Protein AF-A0A958QZZ5-F1 (afdb_monomer)

pLDDT: mean 80.6, std 19.13, range [35.81, 96.94]

Structure (mmCIF, N/CA/C/O backbone):
data_AF-A0A958QZZ5-F1
#
_entry.id   AF-A0A958QZZ5-F1
#
loop_
_atom_site.group_PDB
_atom_site.id
_atom_site.type_symbol
_atom_site.label_atom_id
_atom_site.label_alt_id
_atom_site.label_comp_id
_atom_site.label_asym_id
_atom_site.label_entity_id
_atom_site.label_seq_id
_atom_site.pdbx_PDB_ins_code
_atom_site.Cartn_x
_atom_site.Cartn_y
_atom_site.Cartn_z
_atom_site.occupancy
_atom_site.B_iso_or_equiv
_atom_site.auth_seq_id
_atom_site.auth_comp_id
_atom_site.auth_asym_id
_atom_site.auth_atom_id
_atom_site.pdbx_PDB_model_num
ATOM 1 N N . MET A 1 1 ? -37.883 -17.516 -64.867 1.00 41.00 1 MET A N 1
ATOM 2 C CA . MET A 1 1 ? -37.088 -16.314 -64.537 1.00 41.00 1 MET A CA 1
ATOM 3 C C . MET A 1 1 ? -37.156 -16.118 -63.028 1.00 41.00 1 MET A C 1
ATOM 5 O O . MET A 1 1 ? -38.241 -15.902 -62.508 1.00 41.00 1 MET A O 1
ATOM 9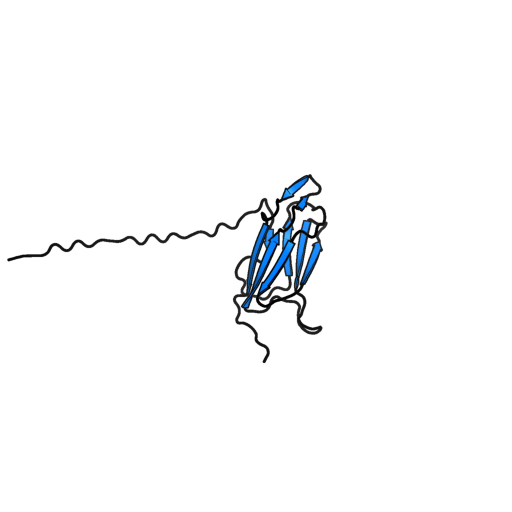 N N . LYS A 1 2 ? -36.045 -16.354 -62.319 1.00 41.75 2 LYS A N 1
ATOM 10 C CA . LYS A 1 2 ? -35.928 -16.258 -60.854 1.00 41.75 2 LYS A CA 1
ATOM 11 C C . LYS A 1 2 ? -35.252 -14.927 -60.526 1.00 41.75 2 LYS A C 1
ATOM 13 O O . LYS A 1 2 ? -34.159 -14.704 -61.034 1.00 41.75 2 LYS A O 1
ATOM 18 N N . TYR A 1 3 ? -35.853 -14.098 -59.674 1.00 41.53 3 TYR A N 1
ATOM 19 C CA . TYR A 1 3 ? -35.153 -12.968 -59.062 1.00 41.53 3 TYR A CA 1
ATOM 20 C C . TYR A 1 3 ? -35.194 -13.061 -57.538 1.00 41.53 3 TYR A C 1
ATOM 22 O O . TYR A 1 3 ? -36.221 -13.317 -56.913 1.00 41.53 3 TYR A O 1
ATOM 30 N N . LEU A 1 4 ? -33.983 -12.931 -57.015 1.00 37.56 4 LEU A N 1
ATOM 31 C CA . LEU A 1 4 ? -33.467 -13.166 -55.680 1.00 37.56 4 LEU A CA 1
ATOM 32 C C . LEU A 1 4 ? -33.886 -12.015 -54.749 1.00 37.56 4 LEU A C 1
ATOM 34 O O . LEU A 1 4 ? -33.647 -10.854 -55.070 1.00 37.56 4 LEU A O 1
ATOM 38 N N . ARG A 1 5 ? -34.495 -12.316 -53.595 1.00 44.59 5 ARG A N 1
ATOM 39 C CA . ARG A 1 5 ? -34.723 -11.328 -52.527 1.00 44.59 5 ARG A CA 1
ATOM 40 C C . ARG A 1 5 ? -33.510 -11.330 -51.598 1.00 44.59 5 ARG A C 1
ATOM 42 O O . ARG A 1 5 ? -33.279 -12.311 -50.898 1.00 44.59 5 ARG A O 1
ATOM 49 N N . ILE A 1 6 ? -32.735 -10.250 -51.621 1.00 44.53 6 ILE A N 1
ATOM 50 C CA . ILE A 1 6 ? -31.608 -10.013 -50.712 1.00 44.53 6 ILE A CA 1
ATOM 51 C C . ILE A 1 6 ? -32.179 -9.422 -49.420 1.00 44.53 6 ILE A C 1
ATOM 53 O O . ILE A 1 6 ? -32.753 -8.335 -49.435 1.00 44.53 6 ILE A O 1
ATOM 57 N N . ILE A 1 7 ? -32.047 -10.149 -48.312 1.00 49.19 7 ILE A N 1
ATOM 58 C CA . ILE A 1 7 ? -32.347 -9.652 -46.967 1.00 49.19 7 ILE A CA 1
ATOM 59 C C . ILE A 1 7 ? -31.038 -9.089 -46.412 1.00 49.19 7 ILE A C 1
ATOM 61 O O . ILE A 1 7 ? -30.113 -9.840 -46.108 1.00 49.19 7 ILE A O 1
ATOM 65 N N . VAL A 1 8 ? -30.942 -7.763 -46.319 1.00 44.59 8 VAL A N 1
ATOM 66 C CA . VAL A 1 8 ? -29.825 -7.082 -45.656 1.00 44.59 8 VAL A CA 1
ATOM 67 C C . VAL A 1 8 ? -30.083 -7.141 -44.153 1.00 44.59 8 VAL A C 1
ATOM 69 O O . VAL A 1 8 ? -30.921 -6.413 -43.626 1.00 44.59 8 VAL A O 1
ATOM 72 N N . SER A 1 9 ? -29.392 -8.053 -43.471 1.00 47.06 9 SER A N 1
ATOM 73 C CA . SER A 1 9 ? -29.420 -8.163 -42.014 1.00 47.06 9 SER A CA 1
ATOM 74 C C . SER A 1 9 ? -28.503 -7.090 -41.422 1.00 47.06 9 SER A C 1
ATOM 76 O O . SER A 1 9 ? -27.279 -7.217 -41.441 1.00 47.06 9 SER A O 1
ATOM 78 N N . LEU A 1 10 ? -29.102 -5.999 -40.946 1.00 43.31 10 LEU A N 1
ATOM 79 C CA . LEU A 1 10 ? -28.410 -4.900 -40.279 1.00 43.31 10 LEU A CA 1
ATOM 80 C C . LEU A 1 10 ? -28.073 -5.327 -38.842 1.00 43.31 10 LEU A C 1
ATOM 82 O O . LEU A 1 10 ? -28.877 -5.179 -37.924 1.00 43.31 10 LEU A O 1
ATOM 86 N N . THR A 1 11 ? -26.893 -5.910 -38.651 1.00 54.41 11 THR A N 1
ATOM 87 C CA . THR A 1 11 ? -26.405 -6.287 -37.319 1.00 54.41 11 THR A CA 1
ATOM 88 C C . THR A 1 11 ? -25.851 -5.037 -36.642 1.00 54.41 11 THR A C 1
ATOM 90 O O . THR A 1 11 ? -24.742 -4.598 -36.937 1.00 54.41 11 THR A O 1
ATOM 93 N N . ILE A 1 12 ? -26.649 -4.426 -35.766 1.00 53.28 12 ILE A N 1
ATOM 94 C CA . ILE A 1 12 ? -26.202 -3.348 -34.882 1.00 53.28 12 ILE A CA 1
ATOM 95 C C . ILE A 1 12 ? -25.219 -3.973 -33.887 1.00 53.28 12 ILE A C 1
ATOM 97 O O . ILE A 1 12 ? -25.616 -4.692 -32.972 1.00 53.28 12 ILE A O 1
ATOM 101 N N . VAL A 1 13 ? -23.924 -3.738 -34.098 1.00 55.28 13 VAL A N 1
ATOM 102 C CA . VAL A 1 13 ? -22.873 -4.099 -33.143 1.00 55.28 13 VAL A CA 1
ATOM 103 C C . VAL A 1 13 ? -22.994 -3.137 -31.966 1.00 55.28 13 VAL A C 1
ATOM 105 O O . VAL A 1 13 ? -22.519 -2.003 -32.013 1.00 55.28 13 VAL A O 1
ATOM 108 N N . GLY A 1 14 ? -23.700 -3.576 -30.926 1.00 40.91 14 GLY A N 1
ATOM 109 C CA . GLY A 1 14 ? -23.745 -2.886 -29.647 1.00 40.91 14 GLY A CA 1
ATOM 110 C C . GLY A 1 14 ? -22.352 -2.872 -29.028 1.00 40.91 14 GLY A C 1
ATOM 111 O O . GLY A 1 14 ? -21.870 -3.896 -28.548 1.00 40.91 14 GLY A O 1
ATOM 112 N N . PHE A 1 15 ? -21.711 -1.706 -29.040 1.00 44.97 15 PHE A N 1
ATOM 113 C CA . PHE A 1 15 ? -20.571 -1.413 -28.182 1.00 44.97 15 PHE A CA 1
ATOM 114 C C . PHE A 1 15 ? -21.063 -1.435 -26.728 1.00 44.97 15 PHE A C 1
ATOM 116 O O . PHE A 1 15 ? -21.595 -0.451 -26.217 1.00 44.97 15 PHE A O 1
ATOM 123 N N . PHE A 1 16 ? -20.913 -2.579 -26.060 1.00 43.03 16 PHE A N 1
ATOM 124 C CA . PHE A 1 16 ? -20.903 -2.628 -24.604 1.00 43.03 16 PHE A CA 1
ATOM 125 C C . PHE A 1 16 ? -19.625 -1.929 -24.140 1.00 43.03 16 PHE A C 1
ATOM 127 O O . PHE A 1 16 ? -18.566 -2.543 -24.021 1.00 43.03 16 PHE A O 1
ATOM 134 N N . SER A 1 17 ? -19.720 -0.624 -23.900 1.00 44.41 17 SER A N 1
ATOM 135 C CA . SER A 1 17 ? -18.747 0.080 -23.075 1.00 44.41 17 SER A CA 1
ATOM 136 C C . SER A 1 17 ? -18.864 -0.493 -21.666 1.00 44.41 17 SER A C 1
ATOM 138 O O . SER A 1 17 ? -19.739 -0.103 -20.893 1.00 44.41 17 SER A O 1
ATOM 140 N N . LEU A 1 18 ? -18.020 -1.475 -21.348 1.00 43.22 18 LEU A N 1
ATOM 141 C CA . LEU A 1 18 ? -17.753 -1.875 -19.974 1.00 43.22 18 LEU A CA 1
ATOM 142 C C . LEU A 1 18 ? -17.066 -0.685 -19.307 1.00 43.22 18 LEU A C 1
ATOM 144 O O . LEU A 1 18 ? -15.844 -0.560 -19.340 1.00 43.22 18 LEU A O 1
ATOM 148 N N . SER A 1 19 ? -17.859 0.224 -18.745 1.00 44.47 19 SER A N 1
ATOM 149 C CA . SER A 1 19 ? -17.373 1.169 -17.752 1.00 44.47 19 SER A CA 1
ATOM 150 C C . SER A 1 19 ? -16.708 0.322 -16.675 1.00 44.47 19 SER A C 1
ATOM 152 O O . SER A 1 19 ? -17.381 -0.448 -15.999 1.00 44.47 19 SER A O 1
ATOM 154 N N . VAL A 1 20 ? -15.384 0.369 -16.575 1.00 44.34 20 VAL A N 1
ATOM 155 C CA . VAL A 1 20 ? -14.654 -0.204 -15.448 1.00 44.34 20 VAL A CA 1
ATOM 156 C C . VAL A 1 20 ? -15.057 0.646 -14.249 1.00 44.34 20 VAL A C 1
ATOM 158 O O . VAL A 1 20 ? -14.637 1.792 -14.126 1.00 44.34 20 VAL A O 1
ATOM 161 N N . TRP A 1 21 ? -15.976 0.135 -13.430 1.00 42.62 21 TRP A N 1
ATOM 162 C CA . TRP A 1 21 ? -16.400 0.804 -12.206 1.00 42.62 21 TRP A CA 1
ATOM 163 C C . TRP A 1 21 ? -15.176 0.859 -11.292 1.00 42.62 21 TRP A C 1
ATOM 165 O O . TRP A 1 21 ? -14.715 -0.183 -10.822 1.00 42.62 21 TRP A O 1
ATOM 175 N N . ALA A 1 22 ? -14.632 2.059 -11.074 1.00 47.97 22 ALA A N 1
ATOM 176 C CA . ALA A 1 22 ? -13.701 2.301 -9.983 1.00 47.97 22 ALA A CA 1
ATOM 177 C C . ALA A 1 22 ? -14.386 1.809 -8.704 1.00 47.97 22 ALA A C 1
ATOM 179 O O . ALA A 1 22 ? -15.501 2.223 -8.375 1.00 47.97 22 ALA A O 1
ATOM 180 N N . LYS A 1 23 ? -13.781 0.821 -8.051 1.00 54.09 23 LYS A N 1
ATOM 181 C CA . LYS A 1 23 ? -14.353 0.182 -6.872 1.00 54.09 23 LYS A CA 1
ATOM 182 C C . LYS A 1 23 ? -14.175 1.166 -5.718 1.00 54.09 23 LYS A C 1
ATOM 184 O O . LYS A 1 23 ? -13.098 1.236 -5.140 1.00 54.09 23 LYS A O 1
ATOM 189 N N . ASP A 1 24 ? -15.197 1.968 -5.441 1.00 57.78 24 ASP A N 1
ATOM 190 C CA . ASP A 1 24 ? -15.178 2.927 -4.335 1.00 57.78 24 ASP A CA 1
ATOM 191 C C . ASP A 1 24 ? -15.252 2.146 -3.012 1.00 57.78 24 ASP A C 1
ATOM 193 O O . ASP A 1 24 ? -16.321 1.733 -2.555 1.00 57.7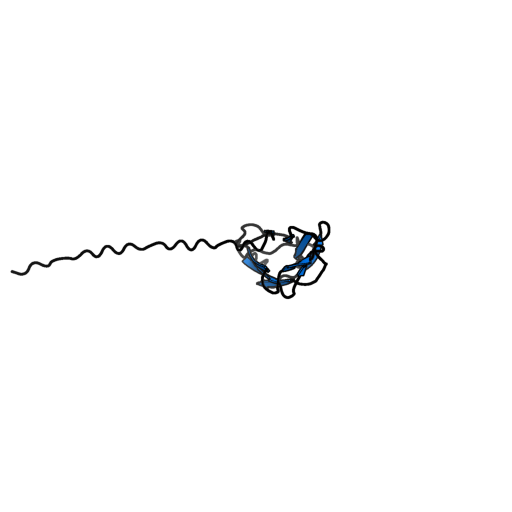8 24 ASP A O 1
ATOM 197 N N . ILE A 1 25 ? -14.085 1.807 -2.457 1.00 79.31 25 ILE A N 1
ATOM 198 C CA . ILE A 1 25 ? -13.962 1.020 -1.227 1.00 79.31 25 ILE A CA 1
ATOM 199 C C . ILE A 1 25 ? -14.190 1.958 -0.045 1.00 79.31 25 ILE A C 1
ATOM 201 O O . ILE A 1 25 ? -13.245 2.491 0.522 1.00 79.31 25 ILE A O 1
ATOM 205 N N . GLU A 1 26 ? -15.453 2.191 0.303 1.00 82.94 26 GLU A N 1
ATOM 206 C CA . GLU A 1 26 ? -15.895 2.954 1.482 1.00 82.94 26 GLU A CA 1
ATOM 207 C C . GLU A 1 26 ? -15.066 4.222 1.811 1.00 82.94 26 GLU A C 1
ATOM 209 O O . GLU A 1 26 ? -14.757 4.487 2.981 1.00 82.94 26 GLU A O 1
ATOM 214 N N . GLY A 1 27 ? -14.699 5.009 0.791 1.00 84.56 27 GLY A N 1
ATOM 215 C CA . GLY A 1 27 ? -13.943 6.256 0.943 1.00 84.56 27 GLY A CA 1
ATOM 216 C C . GLY A 1 27 ? -12.418 6.113 1.031 1.00 84.56 27 GLY A C 1
ATOM 217 O O . GLY A 1 27 ? -11.739 7.112 1.272 1.00 84.56 27 GLY A O 1
ATOM 218 N N . VAL A 1 28 ? -11.866 4.912 0.833 1.00 91.88 28 VAL A N 1
ATOM 219 C CA . VAL A 1 28 ? -10.422 4.691 0.682 1.00 91.88 28 VAL A CA 1
ATOM 220 C C . VAL A 1 28 ? -9.985 5.186 -0.692 1.00 91.88 28 VAL A C 1
ATOM 222 O O . VAL A 1 28 ? -10.455 4.706 -1.720 1.00 91.88 28 VAL A O 1
ATOM 225 N N . LYS A 1 29 ? -9.052 6.137 -0.714 1.00 92.88 29 LYS A N 1
ATOM 226 C CA . LYS A 1 29 ? -8.481 6.686 -1.949 1.00 92.88 29 LYS A CA 1
ATOM 227 C C . LYS A 1 29 ? -7.129 6.053 -2.207 1.00 92.88 29 LYS A C 1
ATOM 229 O O . LYS A 1 29 ? -6.245 6.139 -1.358 1.00 92.88 29 LYS A O 1
ATOM 234 N N . ILE A 1 30 ? -6.954 5.456 -3.378 1.00 91.9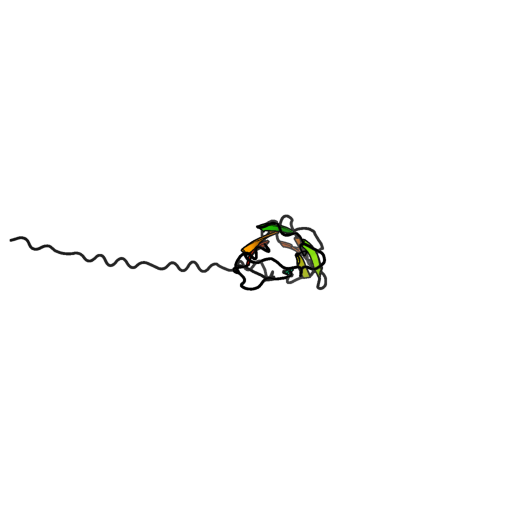4 30 ILE A N 1
ATOM 235 C CA . ILE A 1 30 ? -5.718 4.776 -3.759 1.00 91.94 30 ILE A CA 1
ATOM 236 C C . ILE A 1 30 ? -5.010 5.599 -4.832 1.00 91.94 30 ILE A C 1
ATOM 238 O O . ILE A 1 30 ? -5.645 6.132 -5.736 1.00 91.94 30 ILE A O 1
ATOM 242 N N . TYR A 1 31 ? -3.691 5.730 -4.722 1.00 91.06 31 TYR A N 1
ATOM 243 C CA . TYR A 1 31 ? -2.876 6.393 -5.731 1.00 91.06 31 TYR A CA 1
ATOM 244 C C . TYR A 1 31 ? -1.488 5.743 -5.832 1.00 91.06 31 TYR A C 1
ATOM 246 O O . TYR A 1 31 ? -0.870 5.493 -4.801 1.00 91.06 31 TYR A O 1
ATOM 254 N N . PRO A 1 32 ? -0.946 5.513 -7.035 1.00 91.19 32 PRO A N 1
ATOM 255 C CA . PRO A 1 32 ? -1.623 5.608 -8.324 1.00 91.19 32 PRO A CA 1
ATOM 256 C C . PRO A 1 32 ? -2.566 4.418 -8.535 1.00 91.19 32 PRO A C 1
ATOM 258 O O . PRO A 1 32 ? -2.454 3.396 -7.858 1.00 91.19 32 PRO A O 1
ATOM 261 N N . GLU A 1 33 ? -3.4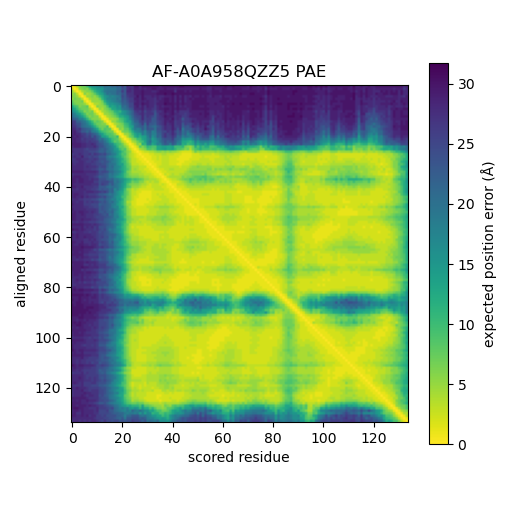63 4.530 -9.508 1.00 87.38 33 GLU A N 1
ATOM 262 C CA . GLU A 1 33 ? -4.332 3.435 -9.944 1.00 87.38 33 GLU A CA 1
ATOM 263 C C . GLU A 1 33 ? -4.239 3.240 -11.460 1.00 87.38 33 GLU A C 1
ATOM 265 O O . GLU A 1 33 ? -4.061 4.195 -12.217 1.00 87.38 33 GLU A O 1
ATOM 270 N N . GLY A 1 34 ? -4.343 1.988 -11.905 1.00 88.12 34 GLY A N 1
ATOM 271 C CA . GLY A 1 34 ? -4.376 1.653 -13.322 1.00 88.12 34 GLY A CA 1
ATOM 272 C C . GLY A 1 34 ? -3.054 1.906 -14.048 1.00 88.12 34 GLY A C 1
ATOM 273 O O . GLY A 1 34 ? -1.970 1.667 -13.516 1.00 88.12 34 GLY A O 1
ATOM 274 N N . SER A 1 35 ? -3.151 2.328 -15.308 1.00 89.44 35 SER A N 1
ATOM 275 C CA . SER A 1 35 ? -1.986 2.524 -16.169 1.00 89.44 35 SER A CA 1
ATOM 276 C C . SER A 1 35 ? -1.519 3.979 -16.137 1.00 89.44 35 SER A C 1
ATOM 278 O O . SER A 1 35 ? -2.269 4.878 -16.515 1.00 89.44 35 SER A O 1
ATOM 280 N N . ILE A 1 36 ? -0.283 4.205 -15.695 1.00 90.00 36 ILE A N 1
ATOM 281 C CA . ILE A 1 36 ? 0.333 5.527 -15.548 1.00 90.00 36 ILE A CA 1
ATOM 282 C C . ILE A 1 36 ? 1.434 5.748 -16.586 1.00 90.00 36 ILE A C 1
ATOM 284 O O . ILE A 1 36 ? 2.170 4.831 -16.951 1.00 90.00 36 ILE A O 1
ATOM 288 N N . SER A 1 37 ? 1.563 6.984 -17.063 1.00 85.12 37 SER A N 1
ATOM 289 C CA . SER A 1 37 ? 2.571 7.375 -18.056 1.00 85.12 37 SER A CA 1
ATOM 290 C C . SER A 1 37 ? 3.916 7.763 -17.446 1.00 85.12 37 SER A C 1
ATOM 292 O O . SER A 1 37 ? 4.902 7.865 -18.169 1.00 85.12 37 SER A O 1
ATOM 294 N N . GLU A 1 38 ? 3.979 7.991 -16.136 1.00 80.94 38 GLU A N 1
ATOM 295 C CA . GLU A 1 38 ? 5.185 8.458 -15.454 1.00 80.94 38 GLU A CA 1
ATOM 296 C C . GLU A 1 38 ? 5.578 7.497 -14.325 1.00 80.94 38 GLU A C 1
ATOM 298 O O . GLU A 1 38 ? 4.710 7.061 -13.565 1.00 80.94 38 GLU A O 1
ATOM 303 N N . PRO A 1 39 ? 6.873 7.154 -14.190 1.00 82.81 39 PRO A N 1
ATOM 304 C CA . PRO A 1 39 ? 7.387 6.441 -13.027 1.00 82.81 39 PRO A CA 1
ATOM 305 C C . PRO A 1 39 ? 7.043 7.165 -11.724 1.00 82.8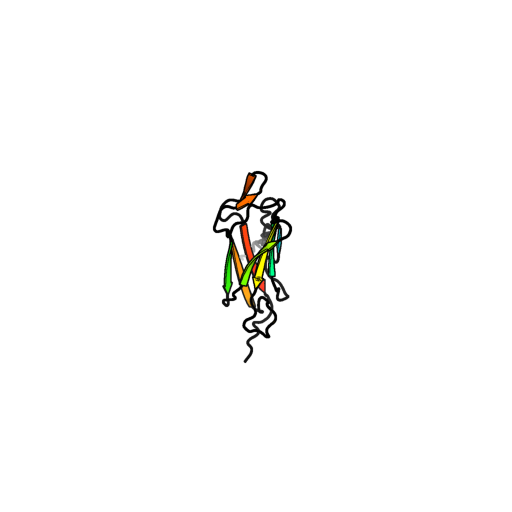1 39 PRO A C 1
ATOM 307 O O . PRO A 1 39 ? 7.298 8.361 -11.590 1.00 82.81 39 PRO A O 1
ATOM 310 N N . VAL A 1 40 ? 6.543 6.431 -10.733 1.00 88.06 40 VAL A N 1
ATOM 311 C CA . VAL A 1 40 ? 6.240 6.977 -9.403 1.00 88.06 40 VAL A CA 1
ATOM 312 C C . VAL A 1 40 ? 7.186 6.426 -8.351 1.00 88.06 40 VAL A C 1
ATOM 314 O O . VAL A 1 40 ? 7.595 5.269 -8.416 1.00 88.06 40 VAL A O 1
ATOM 317 N N . ALA A 1 41 ? 7.506 7.247 -7.355 1.00 90.25 41 ALA A N 1
ATOM 318 C CA . ALA A 1 41 ? 8.356 6.844 -6.235 1.00 90.25 41 ALA A CA 1
ATOM 319 C C . ALA A 1 41 ? 7.613 6.038 -5.160 1.00 90.25 41 ALA A C 1
ATOM 321 O O . ALA A 1 41 ? 8.226 5.308 -4.381 1.00 90.25 41 ALA A O 1
ATOM 322 N N . GLN A 1 42 ? 6.288 6.170 -5.107 1.00 92.00 42 GLN A N 1
ATOM 323 C CA . GLN A 1 42 ? 5.492 5.663 -4.001 1.00 92.00 42 GLN A CA 1
ATOM 324 C C . GLN A 1 42 ? 4.060 5.344 -4.441 1.00 92.00 42 GLN A C 1
ATOM 326 O O . GLN A 1 42 ? 3.482 6.046 -5.273 1.00 92.00 42 GLN A O 1
ATOM 331 N N . MET A 1 43 ? 3.485 4.308 -3.831 1.00 93.62 43 MET A N 1
ATOM 332 C CA . MET A 1 43 ? 2.044 4.060 -3.786 1.00 93.62 43 MET A CA 1
ATOM 333 C C . MET A 1 43 ? 1.490 4.482 -2.428 1.00 93.62 43 MET A C 1
ATOM 335 O O . MET A 1 43 ? 2.180 4.407 -1.414 1.00 93.62 43 MET A O 1
ATOM 339 N N . GLN A 1 44 ? 0.237 4.907 -2.386 1.00 95.12 44 GLN A N 1
ATOM 340 C CA . GLN A 1 44 ? -0.414 5.397 -1.184 1.00 95.12 44 GLN A CA 1
ATOM 341 C C . GLN A 1 44 ? -1.894 5.029 -1.160 1.00 95.12 44 GLN A C 1
ATOM 343 O O . GLN A 1 44 ? -2.565 4.976 -2.191 1.00 95.12 44 GLN A O 1
ATOM 348 N N . MET A 1 45 ? -2.398 4.809 0.048 1.00 95.06 45 MET A N 1
ATOM 349 C CA . MET A 1 45 ? -3.810 4.616 0.340 1.00 95.06 45 MET A CA 1
ATOM 350 C C . MET A 1 45 ? -4.196 5.549 1.479 1.00 95.06 45 MET A C 1
ATOM 352 O O . MET A 1 45 ? -3.621 5.474 2.564 1.00 95.06 45 MET A O 1
ATOM 356 N N . SER A 1 46 ? -5.146 6.439 1.220 1.00 95.56 46 SER A N 1
ATOM 357 C CA . SER A 1 46 ? -5.693 7.367 2.203 1.00 95.56 46 SER A CA 1
ATOM 358 C C . SER A 1 46 ? -7.039 6.858 2.692 1.00 95.56 46 SER A C 1
ATOM 360 O O . SER A 1 46 ? -7.960 6.654 1.902 1.00 95.56 46 SER A O 1
ATOM 362 N N . PHE A 1 47 ? -7.138 6.673 3.999 1.00 95.31 47 PHE A N 1
ATOM 363 C CA . PHE A 1 47 ? -8.333 6.254 4.707 1.00 95.31 47 PHE A CA 1
ATOM 364 C C . PHE A 1 47 ? -9.093 7.489 5.204 1.00 95.31 47 PHE A C 1
ATOM 366 O O . PHE A 1 47 ? -8.477 8.505 5.527 1.00 95.31 47 PHE A O 1
ATOM 373 N N . PRO A 1 48 ? -10.431 7.424 5.292 1.00 94.12 48 PRO A N 1
ATOM 374 C CA . PRO A 1 48 ? -11.235 8.532 5.807 1.00 94.12 48 PRO A CA 1
ATOM 375 C C . PRO A 1 48 ? -11.083 8.740 7.325 1.00 94.12 48 PRO A C 1
ATOM 377 O O . PRO A 1 48 ? -11.576 9.730 7.858 1.00 94.12 48 PRO A O 1
ATOM 380 N N . GLU A 1 49 ? -10.433 7.808 8.026 1.00 94.81 49 GLU A N 1
ATOM 381 C CA . GLU A 1 49 ? -10.288 7.786 9.480 1.00 94.81 49 GLU A CA 1
ATOM 382 C C . GLU A 1 49 ? -8.876 7.335 9.872 1.00 94.81 49 GLU A C 1
ATOM 384 O O . GLU A 1 49 ? -8.205 6.629 9.118 1.00 94.81 49 GLU A O 1
ATOM 389 N N . THR A 1 50 ? -8.437 7.701 11.078 1.00 96.62 50 THR A N 1
ATOM 390 C CA . THR A 1 50 ? -7.196 7.185 11.672 1.00 96.62 50 THR A CA 1
ATOM 391 C C . THR A 1 50 ? -7.284 5.674 11.885 1.00 96.62 50 THR A C 1
ATOM 393 O O . THR A 1 50 ? -8.253 5.166 12.459 1.00 96.62 50 THR A O 1
ATOM 396 N N . MET A 1 51 ? -6.251 4.954 11.455 1.00 96.69 51 MET A N 1
ATOM 397 C CA . MET A 1 51 ? -6.200 3.496 11.486 1.00 96.69 51 MET A CA 1
ATOM 398 C C . MET A 1 51 ? -5.444 2.961 12.699 1.00 96.69 51 MET A C 1
ATOM 400 O O . MET A 1 51 ? -4.527 3.587 13.225 1.00 96.69 51 MET A O 1
ATOM 404 N N . ILE A 1 52 ? -5.797 1.748 13.122 1.00 96.44 52 ILE A N 1
ATOM 405 C CA . ILE A 1 52 ? -4.952 0.947 14.007 1.00 96.44 52 ILE A CA 1
ATOM 406 C C . ILE A 1 52 ? -3.832 0.357 13.144 1.00 96.44 52 ILE A C 1
ATOM 408 O O . ILE A 1 52 ? -4.101 -0.431 12.233 1.00 96.44 52 ILE A O 1
ATOM 412 N N . ARG A 1 53 ? -2.580 0.746 13.423 1.00 93.12 53 ARG A N 1
ATOM 413 C CA . ARG A 1 53 ? -1.405 0.322 12.646 1.00 93.12 53 ARG A CA 1
ATOM 414 C C . ARG A 1 53 ? -1.321 -1.191 12.530 1.00 93.12 53 ARG A C 1
ATOM 416 O O . ARG A 1 53 ? -1.356 -1.908 13.531 1.00 93.12 53 ARG A O 1
ATOM 423 N N . LYS A 1 54 ? -1.150 -1.653 11.295 1.0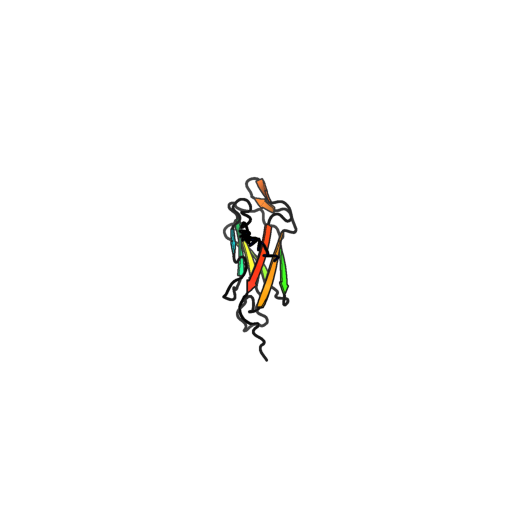0 94.00 54 LYS A N 1
ATOM 424 C CA . LYS A 1 54 ? -1.022 -3.070 10.983 1.00 94.00 54 LYS A CA 1
ATOM 425 C C . LYS A 1 54 ? -0.325 -3.281 9.645 1.00 94.00 54 LYS A C 1
ATOM 427 O O . LYS A 1 54 ? -0.578 -2.540 8.694 1.00 94.00 54 LYS A O 1
ATOM 432 N N . GLU A 1 55 ? 0.503 -4.316 9.565 1.00 94.31 55 GLU A N 1
ATOM 433 C CA . GLU A 1 55 ? 1.035 -4.820 8.297 1.00 94.31 55 GLU A CA 1
ATOM 434 C C . GLU A 1 55 ? -0.023 -5.714 7.648 1.00 94.31 55 GLU A C 1
ATOM 436 O O . GLU A 1 55 ? -0.089 -6.914 7.890 1.00 94.31 55 GLU A O 1
ATOM 441 N N . ALA A 1 56 ? -0.923 -5.102 6.880 1.00 95.19 56 ALA A N 1
ATOM 442 C CA . ALA A 1 56 ? -2.075 -5.788 6.295 1.00 95.19 56 ALA A CA 1
ATOM 443 C C . ALA A 1 56 ? -2.064 -5.814 4.764 1.00 95.19 56 ALA A C 1
ATOM 445 O O . ALA A 1 56 ? -3.030 -6.276 4.154 1.00 95.19 56 ALA A O 1
ATOM 446 N N . PHE A 1 57 ? -0.990 -5.325 4.143 1.00 95.81 57 PHE A N 1
ATOM 447 C CA . PHE A 1 57 ? -0.885 -5.173 2.699 1.00 95.81 57 PHE A CA 1
ATOM 448 C C . PHE A 1 57 ? 0.384 -5.830 2.177 1.00 95.81 57 PHE A C 1
ATOM 450 O O . PHE A 1 57 ? 1.481 -5.551 2.655 1.00 95.81 57 PHE A O 1
ATOM 457 N N . ALA A 1 58 ? 0.223 -6.672 1.163 1.00 95.50 58 ALA A N 1
ATOM 458 C CA . ALA A 1 58 ? 1.320 -7.233 0.395 1.00 95.50 58 ALA A CA 1
ATOM 459 C C . ALA A 1 58 ? 1.433 -6.499 -0.941 1.00 95.50 58 ALA A C 1
ATOM 461 O O . ALA A 1 58 ? 0.424 -6.235 -1.600 1.00 95.50 58 ALA A O 1
ATOM 462 N N . VAL A 1 59 ? 2.666 -6.200 -1.345 1.00 95.44 59 VAL A N 1
ATOM 463 C CA . VAL A 1 59 ? 2.972 -5.630 -2.658 1.00 95.44 59 VAL A CA 1
ATOM 464 C C . VAL A 1 59 ? 3.762 -6.645 -3.461 1.00 95.44 59 VAL A C 1
ATOM 466 O O . VAL A 1 59 ? 4.763 -7.175 -2.989 1.00 95.44 59 VAL A O 1
ATOM 469 N N . THR A 1 60 ? 3.306 -6.907 -4.679 1.00 95.12 60 THR A N 1
ATOM 470 C CA . THR A 1 60 ? 3.975 -7.803 -5.627 1.00 95.12 60 THR A CA 1
ATOM 471 C C . THR A 1 60 ? 4.156 -7.078 -6.950 1.00 95.12 60 THR A C 1
ATOM 473 O O . THR A 1 60 ? 3.212 -6.467 -7.440 1.00 95.12 60 THR A O 1
ATOM 476 N N . CYS A 1 61 ? 5.361 -7.110 -7.519 1.00 92.50 61 CYS A N 1
ATOM 477 C CA . CYS A 1 61 ? 5.696 -6.384 -8.744 1.00 92.50 61 CYS A CA 1
ATOM 478 C C . CYS A 1 61 ? 6.311 -7.308 -9.800 1.00 92.50 61 CYS A C 1
ATOM 480 O O . CYS A 1 61 ? 6.979 -8.286 -9.468 1.00 92.50 61 CYS A O 1
ATOM 482 N N . SER A 1 62 ? 6.097 -6.978 -11.073 1.00 91.00 62 SER A N 1
ATOM 483 C CA . SER A 1 62 ? 6.748 -7.600 -12.227 1.00 91.00 62 SER A CA 1
ATOM 484 C C . SER A 1 62 ? 7.290 -6.514 -13.172 1.00 91.00 62 SER A C 1
ATOM 486 O O . SER A 1 62 ? 6.483 -5.716 -13.652 1.00 91.00 62 SER A O 1
ATOM 488 N N . PRO A 1 63 ? 8.609 -6.445 -13.457 1.00 87.62 63 PRO A N 1
ATOM 489 C CA . PRO A 1 63 ? 9.676 -7.216 -12.809 1.00 87.62 63 PRO A CA 1
ATOM 490 C C . PRO A 1 63 ? 9.710 -6.980 -11.291 1.00 87.62 63 PRO A C 1
ATOM 492 O O . PRO A 1 63 ? 9.068 -6.058 -10.791 1.00 87.62 63 PRO A O 1
ATOM 495 N N . GLU A 1 64 ? 10.420 -7.840 -10.558 1.00 89.31 64 GLU A N 1
ATOM 496 C CA . GLU A 1 64 ? 10.517 -7.711 -9.103 1.00 89.31 64 GLU A CA 1
ATOM 497 C C . GLU A 1 64 ? 11.146 -6.362 -8.734 1.00 89.31 64 GLU A C 1
ATOM 499 O O . GLU A 1 64 ? 12.239 -6.022 -9.183 1.00 89.31 64 GLU A O 1
ATOM 504 N N . VAL A 1 65 ? 10.425 -5.592 -7.921 1.00 88.38 65 VAL A N 1
ATOM 505 C CA . VAL A 1 65 ? 10.859 -4.307 -7.373 1.00 88.38 65 VAL A CA 1
ATOM 506 C C . VAL A 1 65 ? 10.502 -4.322 -5.900 1.00 88.38 65 VAL A C 1
ATOM 508 O O . VAL A 1 65 ? 9.360 -4.600 -5.534 1.00 88.38 65 VAL A O 1
ATOM 511 N N . GLN A 1 66 ? 11.491 -4.045 -5.060 1.00 90.56 66 GLN A N 1
ATOM 512 C CA . GLN A 1 66 ? 11.314 -4.017 -3.615 1.00 90.56 66 GLN A CA 1
ATOM 513 C C . GLN A 1 66 ? 10.950 -2.613 -3.136 1.00 90.56 66 GLN A C 1
ATOM 515 O O . GLN A 1 66 ? 11.111 -1.615 -3.839 1.00 90.56 66 GLN A O 1
ATOM 520 N N . GLY A 1 67 ? 10.479 -2.539 -1.902 1.00 92.12 67 GLY A N 1
ATOM 521 C CA . GLY A 1 67 ? 10.059 -1.307 -1.262 1.00 92.12 67 GLY A CA 1
ATOM 522 C C . GLY A 1 67 ? 9.712 -1.547 0.196 1.00 92.12 67 GLY A C 1
ATOM 523 O O . GLY A 1 67 ? 9.883 -2.651 0.716 1.00 92.12 67 GLY A O 1
ATOM 524 N N . PHE A 1 68 ? 9.238 -0.501 0.858 1.00 93.38 68 PHE A N 1
ATOM 525 C CA . PHE A 1 68 ? 8.901 -0.529 2.276 1.00 93.38 68 PHE A CA 1
ATOM 526 C C . PHE A 1 68 ? 7.553 0.136 2.524 1.00 93.38 68 PHE A C 1
ATOM 528 O O . PHE A 1 68 ? 7.267 1.209 1.985 1.00 93.38 68 PHE A O 1
ATOM 535 N N . SER A 1 69 ? 6.732 -0.517 3.346 1.00 95.44 69 SER A N 1
ATOM 536 C CA . SER A 1 69 ? 5.474 0.027 3.839 1.00 95.44 69 SER A CA 1
ATOM 537 C C . SER A 1 69 ? 5.710 0.970 5.019 1.00 95.44 69 SER A C 1
ATOM 539 O O . SER A 1 69 ? 6.621 0.779 5.825 1.00 95.44 69 SER A O 1
ATOM 541 N N . SER A 1 70 ? 4.875 1.998 5.140 1.00 95.62 70 SER A N 1
ATOM 542 C CA . SER A 1 70 ? 4.794 2.818 6.348 1.00 95.62 70 SER A CA 1
ATOM 543 C C . SER A 1 70 ? 3.424 3.476 6.493 1.00 95.62 70 SER A C 1
ATOM 545 O O . SER A 1 70 ? 2.697 3.663 5.514 1.00 95.62 70 SER A O 1
ATOM 547 N N . TRP A 1 71 ? 3.083 3.840 7.728 1.00 96.12 71 TRP A N 1
ATOM 548 C CA . TRP A 1 71 ? 1.915 4.656 8.048 1.00 96.12 71 TRP A CA 1
ATOM 549 C C . TRP A 1 71 ? 2.336 6.114 8.262 1.00 96.12 71 TRP A C 1
ATOM 551 O O . TRP A 1 71 ? 3.349 6.397 8.901 1.00 96.12 71 TRP A O 1
ATOM 561 N N . ALA A 1 72 ? 1.553 7.036 7.715 1.00 94.69 72 ALA A N 1
ATOM 562 C CA . ALA A 1 72 ? 1.760 8.475 7.726 1.00 94.69 72 ALA A CA 1
ATOM 563 C C . ALA A 1 72 ? 0.435 9.202 8.013 1.00 94.69 72 ALA A C 1
ATOM 565 O O . ALA A 1 72 ? -0.627 8.581 8.077 1.00 94.69 72 ALA A O 1
ATOM 566 N N . ASP A 1 73 ? 0.518 10.525 8.175 1.00 92.31 73 ASP A N 1
ATOM 567 C CA . ASP A 1 73 ? -0.633 11.415 8.383 1.00 92.31 73 ASP A CA 1
ATOM 568 C C . ASP A 1 73 ? -1.562 10.942 9.514 1.00 92.31 73 ASP A C 1
ATOM 570 O O . ASP A 1 73 ? -2.724 10.601 9.300 1.00 92.31 73 ASP A O 1
ATOM 574 N N . ASN A 1 74 ? -1.007 10.833 10.728 1.00 93.12 74 ASN A N 1
ATOM 575 C CA . ASN A 1 74 ? -1.714 10.320 11.910 1.00 93.12 74 ASN A CA 1
ATOM 576 C C . ASN A 1 74 ? -2.411 8.976 11.650 1.00 93.12 74 ASN A C 1
ATOM 578 O O . ASN A 1 74 ? -3.575 8.786 11.998 1.00 93.12 74 ASN A O 1
ATOM 582 N N . ASP A 1 75 ? -1.693 8.072 10.984 1.00 94.81 75 ASP A N 1
ATOM 583 C CA . ASP A 1 75 ? -2.134 6.725 10.619 1.00 94.81 75 ASP A CA 1
ATOM 584 C C . ASP A 1 75 ? -3.397 6.689 9.745 1.00 94.81 75 ASP A C 1
ATOM 586 O O . ASP A 1 75 ? -4.069 5.667 9.666 1.00 94.81 75 ASP A O 1
ATOM 590 N N . SER A 1 76 ? -3.724 7.784 9.057 1.00 95.81 76 SER A N 1
ATOM 591 C CA . SER A 1 76 ? -4.785 7.813 8.041 1.00 95.81 76 SER A CA 1
ATOM 592 C C . SER A 1 76 ? -4.259 7.517 6.635 1.00 95.81 76 SER A C 1
ATOM 594 O O . SER A 1 76 ? -5.039 7.325 5.705 1.00 95.81 76 SER A O 1
ATOM 596 N N . LYS A 1 77 ? -2.936 7.445 6.452 1.00 96.69 77 LYS A N 1
ATOM 597 C CA . LYS A 1 77 ? -2.313 7.189 5.154 1.00 96.69 77 LYS A CA 1
ATOM 598 C C . LYS A 1 77 ? -1.335 6.030 5.241 1.00 96.69 77 LYS A C 1
ATOM 600 O O . LYS A 1 77 ? -0.318 6.125 5.917 1.00 96.69 77 LYS A O 1
ATOM 605 N N . TRP A 1 78 ? -1.601 4.958 4.509 1.00 96.94 78 TRP A N 1
ATOM 606 C CA . TRP A 1 78 ? -0.607 3.920 4.257 1.00 96.94 78 TRP A CA 1
ATOM 607 C C . TRP A 1 78 ? 0.186 4.272 3.003 1.00 96.94 78 TRP A C 1
ATOM 609 O O . TRP A 1 78 ? -0.374 4.768 2.024 1.00 96.94 78 TRP A O 1
ATOM 619 N N . THR A 1 79 ? 1.486 4.008 3.012 1.00 96.25 79 THR A N 1
ATOM 620 C CA . THR A 1 79 ? 2.358 4.221 1.860 1.00 96.25 79 THR A CA 1
ATOM 621 C C . THR A 1 79 ? 3.266 3.030 1.620 1.00 96.25 79 THR A C 1
ATOM 623 O O . THR A 1 79 ? 3.634 2.336 2.562 1.00 96.25 79 THR A O 1
ATOM 626 N N . TYR A 1 80 ? 3.642 2.820 0.361 1.00 95.75 80 TYR A N 1
ATOM 627 C CA . TYR A 1 80 ? 4.678 1.889 -0.059 1.00 95.75 80 TYR A CA 1
ATOM 628 C C . TYR A 1 80 ? 5.667 2.614 -0.958 1.00 95.75 80 TYR A C 1
ATOM 630 O O . TYR A 1 80 ? 5.338 2.975 -2.089 1.00 95.75 80 TYR A O 1
ATOM 638 N N . SER A 1 81 ? 6.864 2.850 -0.441 1.00 94.06 81 SER A N 1
ATOM 639 C CA . SER A 1 81 ? 7.933 3.532 -1.166 1.00 94.06 81 SER A CA 1
ATOM 640 C C . SER A 1 81 ? 8.804 2.504 -1.869 1.00 94.06 81 SER A C 1
ATOM 642 O O . SER A 1 81 ? 9.284 1.567 -1.228 1.00 94.06 81 SER A O 1
ATOM 644 N N . PHE A 1 82 ? 9.027 2.674 -3.171 1.00 92.19 82 PHE A N 1
ATOM 645 C CA . PHE A 1 82 ? 9.920 1.793 -3.918 1.00 92.19 82 PHE A CA 1
ATOM 646 C C . PHE A 1 82 ? 11.371 2.024 -3.493 1.00 92.19 82 PHE A C 1
ATOM 648 O O . PHE A 1 82 ? 11.760 3.134 -3.136 1.00 92.19 82 PHE A O 1
ATOM 655 N N . LYS A 1 83 ? 12.182 0.971 -3.516 1.00 87.25 83 LYS A N 1
ATOM 656 C CA . LYS A 1 83 ? 13.624 1.050 -3.290 1.00 87.25 83 LYS A CA 1
ATOM 657 C C . LYS A 1 83 ? 14.319 1.223 -4.644 1.00 87.25 83 LYS A C 1
ATOM 659 O O . LYS A 1 83 ? 13.944 0.551 -5.603 1.00 87.25 83 LYS A O 1
ATOM 664 N N . GLY A 1 84 ? 15.308 2.115 -4.727 1.00 77.06 84 GLY A N 1
ATOM 665 C CA . GLY A 1 84 ? 16.218 2.163 -5.879 1.00 77.06 84 GLY A CA 1
ATOM 666 C C . GLY A 1 84 ? 16.987 0.846 -5.999 1.00 77.06 84 GLY A C 1
ATOM 667 O O . GLY A 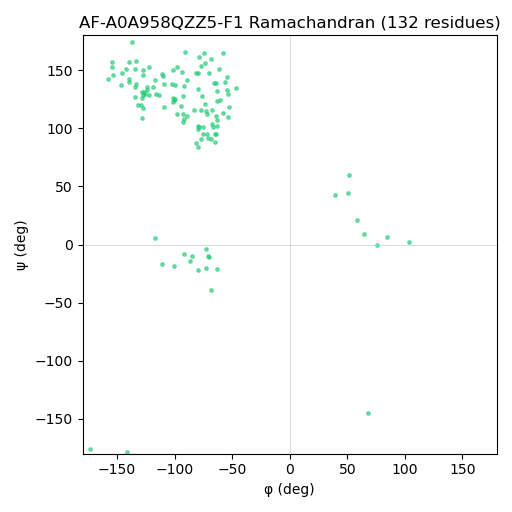1 84 ? 17.189 0.162 -4.989 1.00 77.06 84 GLY A O 1
ATOM 668 N N . SER A 1 85 ? 17.376 0.454 -7.215 1.00 68.25 85 SER A N 1
ATOM 669 C CA . SER A 1 85 ? 18.128 -0.795 -7.384 1.00 68.25 85 SER A CA 1
ATOM 670 C C . SER A 1 85 ? 19.577 -0.681 -6.880 1.00 68.25 85 SER A C 1
ATOM 672 O O . SER A 1 85 ? 20.165 -1.692 -6.496 1.00 68.25 85 SER A O 1
ATOM 674 N N . ASP A 1 86 ? 20.097 0.545 -6.753 1.00 64.44 86 ASP A N 1
ATOM 675 C CA . ASP A 1 86 ? 21.364 0.888 -6.104 1.00 64.44 86 ASP A CA 1
ATOM 676 C C . ASP A 1 86 ? 21.266 2.212 -5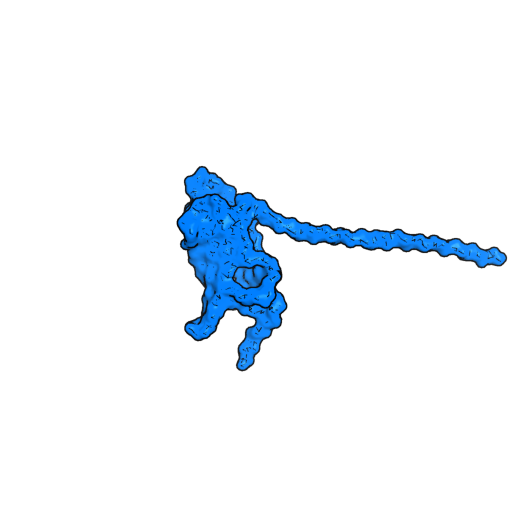.299 1.00 64.44 86 ASP A C 1
ATOM 678 O O . ASP A 1 86 ? 20.196 2.815 -5.191 1.00 64.44 86 ASP A O 1
ATOM 682 N N . GLU A 1 87 ? 22.372 2.645 -4.677 1.00 56.69 87 GLU A N 1
ATOM 683 C CA . GLU A 1 87 ? 22.443 3.880 -3.867 1.00 56.69 87 GLU A CA 1
ATOM 684 C C . GLU A 1 87 ? 22.349 5.180 -4.695 1.00 56.69 87 GLU A C 1
ATOM 686 O O . GLU A 1 87 ? 22.202 6.262 -4.123 1.00 56.69 87 GLU A O 1
ATOM 691 N N . TYR A 1 88 ? 22.431 5.088 -6.025 1.00 59.53 88 TYR A N 1
ATOM 692 C CA . TYR A 1 88 ? 22.473 6.219 -6.957 1.00 59.53 88 TYR A CA 1
ATOM 693 C C . TYR A 1 88 ? 21.203 6.340 -7.810 1.00 59.53 88 TYR A C 1
ATOM 695 O O . TYR A 1 88 ? 20.942 7.393 -8.398 1.00 59.53 88 TYR A O 1
ATOM 703 N N . GLU A 1 89 ? 20.393 5.288 -7.875 1.00 66.56 89 GLU A N 1
ATOM 704 C CA . GLU A 1 89 ? 19.135 5.271 -8.591 1.00 66.56 89 GLU A CA 1
ATOM 705 C C . GLU A 1 89 ? 18.016 5.936 -7.798 1.00 66.56 89 GLU A C 1
ATOM 707 O O . GLU A 1 89 ? 17.756 5.652 -6.626 1.00 66.56 89 GLU A O 1
ATOM 712 N N . ASN A 1 90 ? 17.264 6.784 -8.500 1.00 72.19 90 ASN A N 1
ATOM 713 C CA . ASN A 1 90 ? 16.060 7.376 -7.946 1.00 72.19 90 ASN A CA 1
ATOM 714 C C . ASN A 1 90 ? 15.034 6.270 -7.634 1.00 72.19 90 ASN A C 1
ATOM 716 O O . ASN A 1 90 ? 14.641 5.554 -8.559 1.00 72.19 90 ASN A O 1
ATOM 720 N N . PRO A 1 91 ? 14.552 6.155 -6.383 1.00 78.88 91 PRO A N 1
ATOM 721 C CA . PRO A 1 91 ? 13.568 5.153 -5.989 1.00 78.88 91 PRO A CA 1
ATOM 722 C C . PRO A 1 91 ? 12.262 5.381 -6.748 1.00 78.88 91 PRO A C 1
ATOM 724 O O . PRO A 1 91 ? 11.508 6.301 -6.436 1.00 78.88 91 PRO A O 1
ATOM 727 N N . ARG A 1 92 ? 12.008 4.581 -7.787 1.00 85.75 92 ARG A N 1
ATOM 728 C CA . ARG A 1 92 ? 10.803 4.680 -8.616 1.00 85.75 92 ARG A CA 1
ATOM 729 C C . ARG A 1 92 ? 10.451 3.359 -9.269 1.00 85.75 92 ARG A C 1
ATOM 731 O O . A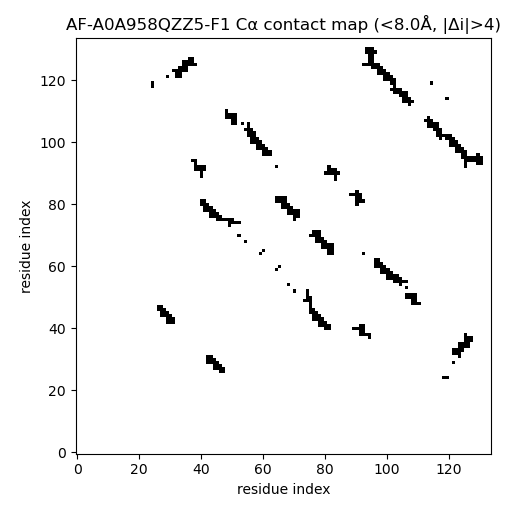RG A 1 92 ? 11.326 2.555 -9.573 1.00 85.75 92 ARG A O 1
ATOM 738 N N . LEU A 1 93 ? 9.167 3.181 -9.543 1.00 86.81 93 LEU A N 1
ATOM 739 C CA . LEU A 1 93 ? 8.662 2.067 -10.326 1.00 86.81 93 LEU A CA 1
ATOM 740 C C . LEU A 1 93 ? 9.143 2.205 -11.787 1.00 86.81 93 LEU A C 1
ATOM 742 O O . LEU A 1 93 ? 8.773 3.185 -12.440 1.00 86.81 93 LEU A O 1
ATOM 746 N N . PRO A 1 94 ? 9.979 1.289 -12.312 1.00 84.25 94 PRO A N 1
ATOM 747 C CA . PRO A 1 94 ? 10.539 1.422 -13.653 1.00 84.25 94 PRO A CA 1
ATOM 748 C C . PRO A 1 94 ? 9.476 1.274 -14.751 1.00 84.25 94 PRO A C 1
ATOM 750 O O . PRO A 1 94 ? 8.411 0.689 -14.551 1.00 84.25 94 PRO A O 1
ATOM 753 N N . GLY A 1 95 ? 9.792 1.788 -15.943 1.00 85.44 95 GLY A N 1
ATOM 754 C CA . GLY A 1 95 ? 8.944 1.635 -17.129 1.00 85.44 95 GLY A CA 1
ATOM 755 C C . GLY A 1 95 ? 8.661 0.166 -17.446 1.00 85.44 95 GLY A C 1
ATOM 756 O O . GLY A 1 95 ? 9.540 -0.689 -17.312 1.00 85.44 95 GLY A O 1
ATOM 757 N N . GLY A 1 96 ? 7.423 -0.135 -17.837 1.00 84.94 96 GLY A N 1
ATOM 758 C CA . GLY A 1 96 ? 6.953 -1.489 -18.122 1.00 84.94 96 GLY A CA 1
ATOM 759 C C . GLY A 1 96 ? 6.690 -2.352 -16.885 1.00 84.94 96 GLY A C 1
ATOM 760 O O . GLY A 1 96 ? 6.292 -3.505 -17.047 1.00 84.94 96 GLY A O 1
ATOM 761 N N . ALA A 1 97 ? 6.903 -1.836 -15.669 1.00 89.25 97 ALA A N 1
ATOM 762 C CA . ALA A 1 97 ? 6.592 -2.570 -14.453 1.00 89.25 97 ALA A CA 1
ATOM 763 C C . ALA A 1 97 ? 5.102 -2.513 -14.109 1.00 89.25 97 ALA A C 1
ATOM 765 O O . ALA A 1 97 ? 4.424 -1.513 -14.348 1.00 89.25 97 ALA A O 1
ATOM 766 N N . SER A 1 98 ? 4.609 -3.586 -13.500 1.00 92.19 98 SER A N 1
ATOM 767 C CA . SER A 1 98 ? 3.262 -3.693 -12.951 1.00 92.19 98 SER A CA 1
ATOM 768 C C . SER A 1 98 ? 3.342 -4.162 -11.507 1.00 92.19 98 SER A C 1
ATOM 770 O O . SER A 1 98 ? 3.925 -5.210 -11.245 1.00 92.19 98 SER A O 1
ATOM 772 N N . CYS A 1 99 ? 2.732 -3.425 -10.583 1.00 92.94 99 CYS A N 1
ATOM 773 C CA . CYS A 1 99 ? 2.628 -3.788 -9.175 1.00 92.94 99 CYS A CA 1
ATOM 774 C C . CYS A 1 99 ? 1.175 -3.979 -8.760 1.00 92.94 99 CYS A C 1
ATOM 776 O O . CYS A 1 99 ? 0.292 -3.222 -9.156 1.00 92.94 99 CYS A O 1
ATOM 778 N N . GLN A 1 100 ? 0.935 -4.971 -7.915 1.00 94.44 100 GLN A N 1
ATOM 779 C CA . GLN A 1 100 ? -0.339 -5.228 -7.274 1.00 94.44 100 GLN A CA 1
ATOM 780 C C . GLN A 1 100 ? -0.194 -5.052 -5.765 1.00 94.44 100 GLN A C 1
ATOM 782 O O . GLN A 1 100 ? 0.688 -5.644 -5.143 1.00 94.44 100 GLN A O 1
ATOM 787 N N . VAL A 1 101 ? -1.098 -4.264 -5.189 1.00 94.75 101 VAL A N 1
ATOM 788 C CA . VAL A 1 101 ? -1.304 -4.149 -3.746 1.00 94.75 101 VAL A CA 1
ATOM 789 C C . VAL A 1 101 ? -2.507 -5.007 -3.382 1.00 94.75 101 VAL A C 1
ATOM 791 O O . VAL A 1 101 ? -3.587 -4.834 -3.952 1.00 94.75 101 VAL A O 1
ATOM 794 N N . GLN A 1 102 ? -2.328 -5.927 -2.440 1.00 94.50 102 GLN A N 1
ATOM 795 C CA . GLN A 1 102 ? -3.383 -6.806 -1.949 1.00 94.50 102 GLN A CA 1
ATOM 796 C C . GLN A 1 102 ? -3.493 -6.710 -0.433 1.00 94.50 102 GLN A C 1
ATOM 798 O O . GLN A 1 102 ? -2.510 -6.886 0.285 1.00 94.50 102 GLN A O 1
ATOM 803 N N . GLN A 1 103 ? -4.712 -6.499 0.056 1.00 95.12 103 GLN A N 1
ATOM 804 C CA . GLN A 1 103 ? -5.014 -6.622 1.473 1.00 95.12 103 GLN A CA 1
ATOM 805 C C . GLN A 1 103 ? -5.030 -8.096 1.899 1.00 95.12 103 GLN A C 1
ATOM 807 O O . GLN A 1 103 ? -5.896 -8.871 1.481 1.00 95.12 103 GLN A O 1
ATOM 812 N N . ILE A 1 104 ? -4.088 -8.469 2.760 1.00 95.94 104 ILE A N 1
ATOM 813 C CA . ILE A 1 104 ? -3.894 -9.832 3.269 1.00 95.94 104 ILE A CA 1
ATOM 814 C C . ILE A 1 104 ? -4.467 -10.033 4.674 1.00 95.94 104 ILE A C 1
ATOM 816 O O . ILE A 1 104 ? -4.753 -11.165 5.055 1.00 95.94 104 ILE A O 1
ATOM 820 N N . GLU A 1 105 ? -4.708 -8.948 5.413 1.00 95.50 105 GLU A N 1
ATOM 821 C CA . GLU A 1 105 ? -5.300 -8.993 6.749 1.00 95.50 105 GLU A CA 1
ATOM 822 C C . GLU A 1 105 ? -6.426 -7.966 6.929 1.00 95.50 105 GLU A C 1
ATOM 824 O O . GLU A 1 105 ? -6.507 -6.967 6.217 1.00 95.50 105 GLU A O 1
ATOM 829 N N . GLU A 1 106 ? -7.314 -8.207 7.896 1.00 95.19 106 GLU A N 1
ATOM 830 C CA . GLU A 1 106 ? -8.321 -7.225 8.313 1.00 95.19 106 GLU A CA 1
ATOM 831 C C . GLU A 1 106 ? -7.631 -5.997 8.919 1.00 95.19 106 GLU A C 1
ATOM 833 O O . GLU A 1 106 ? -6.691 -6.146 9.710 1.00 95.19 106 GLU A O 1
ATOM 838 N N . ILE A 1 107 ? -8.136 -4.807 8.584 1.00 94.94 107 ILE A N 1
ATOM 839 C CA . ILE A 1 107 ? -7.733 -3.527 9.178 1.00 94.94 107 ILE A CA 1
ATOM 840 C C . ILE A 1 107 ? -8.937 -2.825 9.798 1.00 94.94 107 ILE A C 1
ATOM 842 O O . ILE A 1 107 ? -10.078 -3.009 9.369 1.00 94.94 107 ILE A O 1
ATOM 846 N N . ARG A 1 108 ? -8.671 -1.995 10.806 1.00 96.38 108 ARG A N 1
ATOM 847 C CA . ARG A 1 108 ? -9.704 -1.316 11.586 1.00 96.38 108 ARG A CA 1
ATOM 848 C C . ARG A 1 108 ? -9.306 0.128 11.889 1.00 96.38 108 ARG A C 1
ATOM 850 O O . ARG A 1 108 ? -8.133 0.388 12.156 1.00 96.38 108 ARG A O 1
ATOM 857 N N . SER A 1 109 ? -10.269 1.044 11.872 1.00 96.44 109 SER A N 1
ATOM 858 C CA . SER A 1 109 ? -10.082 2.415 12.351 1.00 96.44 109 SER A CA 1
ATOM 859 C C . SER A 1 109 ? -10.142 2.499 13.876 1.00 96.44 109 SER A C 1
ATOM 861 O O . SER A 1 109 ? -10.700 1.633 14.552 1.00 96.44 109 SER A O 1
ATOM 863 N N . VAL A 1 110 ? -9.621 3.581 14.446 1.00 95.69 110 VAL A N 1
ATOM 864 C CA . VAL A 1 110 ? -9.732 3.840 15.892 1.00 95.69 110 VAL A CA 1
ATOM 865 C C . VAL A 1 110 ? -11.179 4.029 16.359 1.00 95.69 110 VAL A C 1
ATOM 867 O O . VAL A 1 110 ? -11.465 3.824 17.535 1.00 95.69 110 VAL A O 1
ATOM 870 N N . THR A 1 111 ? -12.102 4.376 15.454 1.00 95.06 111 THR A N 1
ATOM 871 C CA . THR A 1 111 ? -13.537 4.509 15.760 1.00 95.06 111 THR A CA 1
ATOM 872 C C . THR A 1 111 ? -14.287 3.171 15.681 1.00 95.06 111 THR A C 1
ATOM 874 O O . THR A 1 111 ? -15.434 3.078 16.113 1.00 95.06 111 THR A O 1
ATOM 877 N N . GLY A 1 112 ? -13.636 2.119 15.166 1.00 94.31 112 GLY A N 1
ATOM 878 C CA . GLY A 1 112 ? -14.181 0.766 15.083 1.00 94.31 112 GLY A CA 1
ATOM 879 C C . GLY A 1 112 ? -14.666 0.339 13.697 1.00 94.31 112 GLY A C 1
ATOM 880 O O . GLY A 1 112 ? -15.134 -0.793 13.571 1.00 94.31 112 GLY A O 1
ATOM 881 N N . LYS A 1 113 ? -14.530 1.177 12.661 1.00 94.19 113 LYS A N 1
ATOM 882 C CA . LYS A 1 113 ? -14.824 0.798 11.270 1.00 94.19 113 LYS A CA 1
ATOM 883 C C . LYS A 1 113 ? -13.850 -0.279 10.788 1.00 94.19 113 LYS A C 1
ATOM 885 O O . LYS A 1 113 ? -12.663 -0.206 11.093 1.00 94.19 113 LYS A O 1
ATOM 890 N N . VAL A 1 114 ? -14.335 -1.280 10.053 1.00 93.94 114 VAL A N 1
ATOM 891 C CA . VAL A 1 114 ? -13.552 -2.460 9.643 1.00 93.94 114 VAL A CA 1
ATOM 892 C C . VAL A 1 114 ? -13.567 -2.607 8.128 1.00 93.94 114 VAL A C 1
ATOM 894 O O . VAL A 1 114 ? -14.641 -2.604 7.538 1.00 93.94 114 VAL A O 1
ATOM 897 N N . TRP A 1 115 ? -12.391 -2.836 7.539 1.00 93.19 115 TRP A N 1
ATOM 898 C CA . TRP A 1 115 ? -12.247 -3.290 6.155 1.00 93.19 115 TRP A CA 1
ATOM 899 C C . TRP A 1 115 ? -11.762 -4.733 6.161 1.00 93.19 115 TRP A C 1
ATOM 901 O O . TRP A 1 115 ? -10.680 -5.047 6.678 1.00 93.19 115 TRP A O 1
ATOM 911 N N . LYS A 1 116 ? -12.570 -5.627 5.598 1.00 93.12 116 LYS A N 1
ATOM 912 C CA . LYS A 1 116 ? -12.306 -7.067 5.617 1.00 93.12 116 LYS A CA 1
ATOM 913 C C . LYS A 1 116 ? -11.182 -7.423 4.655 1.00 93.12 116 LYS A C 1
ATOM 915 O O . LYS A 1 116 ? -10.919 -6.736 3.672 1.00 93.12 116 LYS A O 1
ATOM 920 N N . VAL A 1 117 ? -10.536 -8.553 4.928 1.00 92.38 117 VAL A N 1
ATOM 921 C CA . VAL A 1 117 ? -9.494 -9.137 4.073 1.00 92.38 117 VAL A CA 1
ATOM 922 C C . VAL A 1 117 ? -9.945 -9.150 2.602 1.00 92.38 117 VAL A C 1
ATOM 924 O O . VAL A 1 117 ? -11.063 -9.572 2.306 1.00 92.38 117 VAL A O 1
ATOM 927 N N . ARG A 1 118 ? -9.058 -8.739 1.682 1.00 88.12 118 ARG A N 1
ATOM 928 C CA . ARG A 1 118 ? -9.285 -8.631 0.222 1.00 88.12 118 ARG A CA 1
ATOM 929 C C . ARG A 1 118 ? -10.326 -7.601 -0.238 1.00 88.12 118 ARG A C 1
ATOM 931 O O . ARG A 1 118 ? -10.633 -7.595 -1.433 1.00 88.12 118 ARG A O 1
ATOM 938 N N . GLU A 1 119 ? -10.850 -6.729 0.620 1.00 89.38 119 GLU A N 1
ATOM 939 C CA . GLU A 1 119 ? -11.702 -5.625 0.151 1.00 89.38 119 GLU A CA 1
ATOM 940 C C . GLU A 1 119 ? -10.891 -4.601 -0.644 1.00 89.38 119 GLU A C 1
ATOM 942 O O . GLU A 1 119 ? -11.340 -4.147 -1.699 1.00 89.38 119 GLU A O 1
ATOM 947 N N . ILE A 1 120 ? -9.663 -4.327 -0.196 1.00 88.69 120 ILE A N 1
ATOM 948 C CA . ILE A 1 120 ? -8.744 -3.400 -0.849 1.00 88.69 120 ILE A CA 1
ATOM 949 C C . ILE A 1 120 ? -7.749 -4.166 -1.721 1.00 88.69 120 ILE A C 1
ATOM 951 O O . ILE A 1 120 ? -6.884 -4.888 -1.224 1.00 88.69 120 ILE A O 1
ATOM 955 N N . ASN A 1 121 ? -7.860 -3.984 -3.037 1.00 91.00 121 ASN A N 1
ATOM 956 C CA . ASN A 1 121 ? -6.864 -4.436 -4.004 1.00 91.00 121 ASN A CA 1
ATOM 957 C C . ASN A 1 121 ? -6.696 -3.372 -5.081 1.00 91.00 121 ASN A C 1
ATOM 959 O O . ASN A 1 121 ? -7.688 -2.814 -5.551 1.00 91.00 121 ASN A O 1
ATOM 963 N N . ASN A 1 122 ? -5.462 -3.141 -5.507 1.00 89.44 122 ASN A N 1
ATOM 964 C CA . ASN A 1 122 ? -5.165 -2.220 -6.593 1.00 89.44 122 ASN A CA 1
ATOM 965 C C . ASN A 1 122 ? -4.031 -2.763 -7.456 1.00 89.44 122 ASN A C 1
ATOM 967 O O . ASN A 1 122 ? -3.144 -3.461 -6.964 1.00 89.44 122 ASN A O 1
ATOM 971 N N . THR A 1 123 ? -4.048 -2.401 -8.731 1.00 91.19 123 THR A N 1
ATOM 972 C CA . THR A 1 123 ? -2.967 -2.681 -9.667 1.00 91.19 123 THR A CA 1
ATOM 973 C C . THR A 1 123 ? -2.542 -1.376 -10.314 1.00 91.19 123 THR A C 1
ATOM 975 O O . THR A 1 123 ? -3.378 -0.619 -10.804 1.00 91.19 123 THR A O 1
ATOM 978 N N . VAL A 1 124 ? -1.236 -1.138 -10.332 1.00 91.75 124 VAL A N 1
ATOM 979 C CA . VAL A 1 124 ? -0.604 -0.028 -11.037 1.00 91.75 124 VAL A CA 1
ATOM 980 C C . VAL A 1 124 ? 0.359 -0.577 -12.080 1.00 91.75 124 VAL A C 1
ATOM 982 O O . VAL A 1 124 ? 1.120 -1.496 -11.789 1.00 91.75 124 VAL A O 1
ATOM 985 N N . SER A 1 125 ? 0.345 -0.022 -13.287 1.00 90.88 125 SER A N 1
ATOM 986 C CA . SER A 1 125 ? 1.284 -0.375 -14.352 1.00 90.88 125 SER A CA 1
ATOM 987 C C . SER A 1 125 ? 1.860 0.866 -15.020 1.00 90.88 125 SER A C 1
ATOM 989 O O . SER A 1 125 ? 1.141 1.822 -15.289 1.00 90.88 125 SER A O 1
ATOM 991 N N . VAL A 1 126 ? 3.162 0.868 -15.302 1.00 89.00 126 VAL A N 1
ATOM 992 C CA . VAL A 1 126 ? 3.826 1.982 -15.987 1.00 89.00 126 VAL A CA 1
ATOM 993 C C . VAL A 1 126 ? 3.837 1.703 -17.487 1.00 89.00 126 VAL A C 1
ATOM 995 O O . VAL A 1 126 ? 4.528 0.799 -17.950 1.00 89.00 126 VAL A O 1
ATOM 998 N N . ALA A 1 127 ? 3.084 2.490 -18.255 1.00 84.62 127 ALA A N 1
ATOM 999 C CA . ALA A 1 127 ? 2.887 2.307 -19.695 1.00 84.62 127 ALA A CA 1
ATOM 1000 C C . ALA A 1 127 ? 4.109 2.676 -20.557 1.00 84.62 127 ALA A C 1
ATOM 1002 O O . ALA A 1 127 ? 4.072 2.532 -21.780 1.00 84.62 127 ALA A O 1
ATOM 1003 N N . THR A 1 128 ? 5.183 3.188 -19.956 1.00 77.31 128 THR A N 1
ATOM 1004 C CA . THR A 1 128 ? 6.393 3.559 -20.694 1.00 77.31 128 THR A CA 1
ATOM 1005 C C . THR A 1 128 ? 7.224 2.332 -21.063 1.00 77.31 128 THR A C 1
ATOM 1007 O O . THR A 1 128 ? 7.151 1.305 -20.383 1.00 77.31 128 THR A O 1
ATOM 1010 N N . PRO A 1 129 ? 8.025 2.409 -22.142 1.00 71.44 129 PRO A N 1
ATOM 1011 C CA . PRO A 1 129 ? 8.887 1.311 -22.548 1.00 71.44 129 PRO A CA 1
ATOM 1012 C C . PRO A 1 129 ? 9.792 0.860 -21.404 1.00 71.44 129 PRO A C 1
ATOM 1014 O O . PRO A 1 129 ? 10.287 1.678 -20.624 1.00 71.44 129 PRO A O 1
ATOM 1017 N N . LYS A 1 130 ? 10.044 -0.449 -21.340 1.00 67.44 130 LYS A N 1
ATOM 1018 C CA . LYS A 1 130 ? 11.002 -1.016 -20.395 1.00 67.44 130 LYS A CA 1
ATOM 1019 C C . LYS A 1 130 ? 12.369 -0.383 -20.636 1.00 67.44 130 LYS A C 1
ATOM 1021 O O . LYS A 1 130 ? 12.974 -0.601 -21.684 1.00 67.44 130 LYS A O 1
ATOM 1026 N N . VAL A 1 131 ? 12.851 0.392 -19.669 1.00 61.03 131 VAL A N 1
ATOM 1027 C CA . VAL A 1 131 ? 14.219 0.909 -19.700 1.00 61.03 131 VAL A CA 1
ATOM 1028 C C . VAL A 1 131 ? 15.127 -0.258 -19.338 1.00 61.03 131 VAL A C 1
ATOM 1030 O O . VAL A 1 131 ? 15.201 -0.666 -18.184 1.00 61.03 131 VAL A O 1
ATOM 1033 N N . VAL A 1 132 ? 15.750 -0.855 -20.348 1.00 52.31 132 VAL A N 1
ATOM 1034 C CA . VAL A 1 132 ? 16.828 -1.825 -20.160 1.00 52.31 132 VAL A CA 1
ATOM 1035 C C . VAL A 1 132 ? 18.113 -1.012 -20.216 1.00 52.31 132 VAL A C 1
ATOM 1037 O O . VAL A 1 132 ? 18.470 -0.518 -21.284 1.00 52.31 132 VAL A O 1
ATOM 1040 N N . VAL A 1 133 ? 18.754 -0.791 -19.069 1.00 50.69 133 VAL A N 1
ATOM 1041 C CA . VAL A 1 133 ? 20.122 -0.261 -19.062 1.00 50.69 133 VAL A CA 1
ATOM 1042 C C . VAL A 1 133 ? 21.007 -1.406 -19.554 1.00 50.69 133 VAL A C 1
ATOM 1044 O O . VAL A 1 133 ? 21.038 -2.465 -18.927 1.00 50.69 133 VAL A O 1
ATOM 1047 N N . VAL A 1 134 ? 21.589 -1.232 -20.743 1.00 35.81 134 VAL A N 1
ATOM 1048 C CA . VAL A 1 134 ? 22.520 -2.179 -21.383 1.00 35.81 134 VAL A CA 1
ATOM 1049 C C . VAL A 1 134 ? 23.929 -1.903 -20.893 1.00 35.81 134 VAL A C 1
ATOM 1051 O O . VAL A 1 134 ? 24.284 -0.704 -20.839 1.00 35.81 134 VAL A O 1
#

Radius of gyration: 22.27 Å; Cα contacts (8 Å, |Δi|>4): 235; chains: 1; bounding box: 60×28×80 Å

Mean predicted aligned error: 10.99 Å

Solvent-accessible surface area (backbone atoms only — not comparable to full-atom values): 8062 Å² total; per-residue (Å²): 140,89,82,84,85,84,79,84,80,81,78,79,80,76,79,78,76,76,74,77,73,78,79,78,51,88,65,49,46,68,37,72,66,45,76,33,82,61,73,43,44,55,40,39,38,38,45,85,49,42,39,53,90,71,96,29,68,48,78,49,41,43,67,84,66,58,62,49,77,49,72,38,78,80,39,18,26,44,34,38,37,37,47,35,96,48,100,84,47,76,37,38,48,54,40,52,27,36,37,36,42,38,30,75,36,67,45,40,31,77,89,66,54,73,49,56,57,60,68,54,67,50,49,32,31,26,73,36,72,64,76,73,88,125

Secondary structure (DSSP, 8-state):
-------------------------TT-EEES-EEESS--SEEEEE-SSPBPP---EEEEEES---EEEEEETTTTEEEEEEPPSSSSS-----TT-EEEEEE-S-EEBTTS-EE-TTS-EEEEEE-S------

Sequence (134 aa):
MKYLRIIVSLTIVGFFSLSVWAKDIEGVKIYPEGSISEPVAQMQMSFPETMIRKEAFAVTCSPEVQGFSSWADNDSKWTYSFKGSDEYENPRLPGGASCQVQQIEEIRSVTGKVWKVREINNTVSVATPKVVVV

Foldseek 3Di:
DDDDDDDDDPDDPDPPPPPPPPLCLVPWDWPPFEEDQDWDQKIKIFAPAAWDDDPFKDKAKVVGWDWDWDADDNNRMIMTGTDAPDPPGRRTDFAFMKMKIAGRQWIAHPVGDIDGGRSDIGMYHHPGDGPDPD

Nearest PDB structures (foldseek):
  5fuc-assembly1_D  TM=4.759E-01  e=1.098E-01  Homo sapiens
  2x1w-assembly1_M  TM=2.812E-01  e=2.521E-01  Homo sapiens
  4zi8-assembly1_A  TM=2.554E-01  e=8.528E-01  Mus musculus
  6vfq-assembly1_A  TM=3.016E-01  e=2.583E+00  Homo sapiens
  6vfr-assembly1_B  TM=3.232E-01  e=2.583E+00  Homo sapiens